Protein AF-A0A1X1MMG5-F1 (afdb_monomer_lite)

Sequence (110 aa):
MIDLTHFWNAADHDPVLAQQLAEMYIDTVQQTAAQVDDALNNDDRHMICELVHRLKGSTAILGFSQQQSTLDELYQYSKSATMIELTSMPHDIQTLLSPILDRLRREFTE

Structure (mmCIF, N/CA/C/O backbone):
data_AF-A0A1X1MMG5-F1
#
_entry.id   AF-A0A1X1MMG5-F1
#
loop_
_atom_site.group_PDB
_atom_site.id
_atom_site.type_symbol
_atom_site.label_atom_id
_atom_site.label_alt_id
_atom_site.label_comp_id
_atom_site.label_asym_id
_atom_site.label_entity_id
_atom_site.label_seq_id
_atom_site.pdbx_PDB_ins_code
_atom_site.Cartn_x
_atom_site.Cartn_y
_atom_site.Cartn_z
_atom_site.occupancy
_atom_site.B_iso_or_equiv
_atom_site.auth_seq_id
_atom_site.auth_comp_id
_atom_site.auth_asym_id
_atom_site.auth_atom_id
_atom_site.pdbx_PDB_model_num
ATOM 1 N N . MET A 1 1 ? 10.278 12.015 1.298 1.00 53.97 1 MET A N 1
ATOM 2 C CA . MET A 1 1 ? 10.886 11.796 -0.036 1.00 53.97 1 MET A CA 1
ATOM 3 C C . MET A 1 1 ? 10.946 10.295 -0.235 1.00 53.97 1 MET A C 1
ATOM 5 O O . MET A 1 1 ? 11.389 9.630 0.690 1.00 53.97 1 MET A O 1
ATOM 9 N N . ILE A 1 2 ? 10.407 9.773 -1.336 1.00 65.94 2 ILE A N 1
ATOM 10 C CA . ILE A 1 2 ? 10.394 8.328 -1.614 1.00 65.94 2 ILE A CA 1
ATOM 11 C C . ILE A 1 2 ? 11.798 7.936 -2.083 1.00 65.94 2 ILE A C 1
ATOM 13 O O . ILE A 1 2 ? 12.313 8.571 -3.002 1.00 65.94 2 ILE A O 1
ATOM 17 N N . ASP A 1 3 ? 12.409 6.936 -1.447 1.00 71.69 3 ASP A N 1
ATOM 18 C CA . ASP A 1 3 ? 13.711 6.405 -1.852 1.00 71.69 3 ASP A CA 1
ATOM 19 C C . ASP A 1 3 ? 13.516 5.163 -2.728 1.00 71.69 3 ASP A C 1
ATOM 21 O O . ASP A 1 3 ? 13.287 4.054 -2.245 1.00 71.69 3 ASP A O 1
ATOM 25 N N . LEU A 1 4 ? 13.612 5.365 -4.043 1.00 77.88 4 LEU A N 1
ATOM 26 C CA . LEU A 1 4 ? 13.471 4.301 -5.036 1.00 77.88 4 LEU A CA 1
ATOM 27 C C . LEU A 1 4 ? 14.751 3.471 -5.215 1.00 77.88 4 LEU A C 1
ATOM 29 O O . LEU A 1 4 ? 14.750 2.537 -6.011 1.00 77.88 4 LEU A O 1
ATOM 33 N N . THR A 1 5 ? 15.836 3.764 -4.489 1.00 81.88 5 THR A N 1
ATOM 34 C CA . THR A 1 5 ? 17.101 3.015 -4.596 1.00 81.88 5 THR A CA 1
ATOM 35 C C . THR A 1 5 ? 16.886 1.537 -4.289 1.00 81.88 5 THR A C 1
ATOM 37 O O . THR A 1 5 ? 17.336 0.666 -5.029 1.00 81.88 5 THR A O 1
ATOM 40 N N . HIS A 1 6 ? 16.136 1.240 -3.226 1.00 79.12 6 HIS A N 1
ATOM 41 C CA . HIS A 1 6 ? 15.803 -0.134 -2.855 1.00 79.12 6 HIS A CA 1
ATOM 42 C C . HIS A 1 6 ? 14.948 -0.842 -3.909 1.00 79.12 6 HIS A C 1
ATOM 44 O O . HIS A 1 6 ? 15.146 -2.030 -4.155 1.00 79.12 6 HIS A O 1
ATOM 50 N N . PHE A 1 7 ? 14.054 -0.106 -4.566 1.00 81.31 7 PHE A N 1
ATOM 51 C CA . PHE A 1 7 ? 13.207 -0.640 -5.622 1.00 81.31 7 PHE A CA 1
ATOM 52 C C . PHE A 1 7 ? 14.005 -0.967 -6.888 1.00 81.31 7 PHE A C 1
ATOM 54 O O . PHE A 1 7 ? 13.891 -2.066 -7.422 1.00 81.31 7 PHE A O 1
ATOM 61 N N . TRP A 1 8 ? 14.886 -0.061 -7.316 1.00 84.69 8 TRP A N 1
ATOM 62 C CA . TRP A 1 8 ? 15.791 -0.307 -8.438 1.00 84.69 8 TRP A CA 1
ATOM 63 C C . TRP A 1 8 ? 16.743 -1.475 -8.179 1.00 84.69 8 TRP A C 1
ATOM 65 O O . TRP A 1 8 ? 16.963 -2.283 -9.076 1.00 84.69 8 TRP A O 1
ATOM 75 N N . ASN A 1 9 ? 17.244 -1.614 -6.950 1.00 85.44 9 ASN A N 1
ATOM 76 C CA . ASN A 1 9 ? 18.049 -2.771 -6.559 1.00 85.44 9 ASN A CA 1
ATOM 77 C C . ASN A 1 9 ? 17.234 -4.075 -6.602 1.00 85.44 9 ASN A C 1
ATOM 79 O O . ASN A 1 9 ? 17.758 -5.108 -7.007 1.00 85.44 9 ASN A O 1
ATOM 83 N N . ALA A 1 10 ? 15.955 -4.045 -6.206 1.00 82.25 10 ALA A N 1
ATOM 84 C CA . ALA A 1 10 ? 15.066 -5.206 -6.298 1.00 82.25 10 ALA A CA 1
ATOM 85 C C . ALA A 1 10 ? 14.771 -5.610 -7.753 1.00 82.25 10 ALA A C 1
ATOM 87 O O . ALA A 1 10 ? 14.531 -6.784 -8.025 1.00 82.25 10 ALA A O 1
ATOM 88 N N . ALA A 1 11 ? 14.828 -4.648 -8.674 1.00 86.88 11 ALA A N 1
ATOM 89 C CA . ALA A 1 11 ? 14.709 -4.867 -10.109 1.00 86.88 11 ALA A CA 1
ATOM 90 C C . ALA A 1 11 ? 16.049 -5.177 -10.805 1.00 86.88 11 ALA A C 1
ATOM 92 O O . ALA A 1 11 ? 16.075 -5.237 -12.028 1.00 86.88 11 ALA A O 1
ATOM 93 N N . ASP A 1 12 ? 17.161 -5.317 -10.072 1.00 88.56 12 ASP A N 1
ATOM 94 C CA . ASP A 1 12 ? 18.518 -5.459 -10.637 1.00 88.56 12 ASP A CA 1
ATOM 95 C C . ASP A 1 12 ? 18.858 -4.384 -11.692 1.00 88.56 12 ASP A C 1
ATOM 97 O O . ASP A 1 12 ? 19.538 -4.626 -12.686 1.00 88.56 12 ASP A O 1
ATOM 101 N N . HIS A 1 13 ? 18.326 -3.174 -11.497 1.00 87.88 13 HIS A N 1
ATOM 102 C CA . HIS A 1 13 ? 18.401 -2.067 -12.453 1.00 87.88 13 HIS A CA 1
ATOM 103 C C . HIS A 1 13 ? 17.846 -2.365 -13.861 1.00 87.88 13 HIS A C 1
ATOM 105 O O . HIS A 1 13 ? 18.078 -1.577 -14.780 1.00 87.88 13 HIS A O 1
ATOM 111 N N . ASP A 1 14 ? 17.083 -3.447 -14.040 1.00 91.81 14 ASP A N 1
ATOM 112 C CA . ASP A 1 14 ? 16.380 -3.772 -15.279 1.00 91.81 14 ASP A CA 1
ATOM 113 C C . ASP A 1 14 ? 15.074 -2.954 -15.363 1.00 91.81 14 ASP A C 1
ATOM 115 O O . ASP A 1 14 ? 14.180 -3.131 -14.530 1.00 91.81 14 ASP A O 1
ATOM 119 N N . PRO A 1 15 ? 14.920 -2.062 -16.362 1.0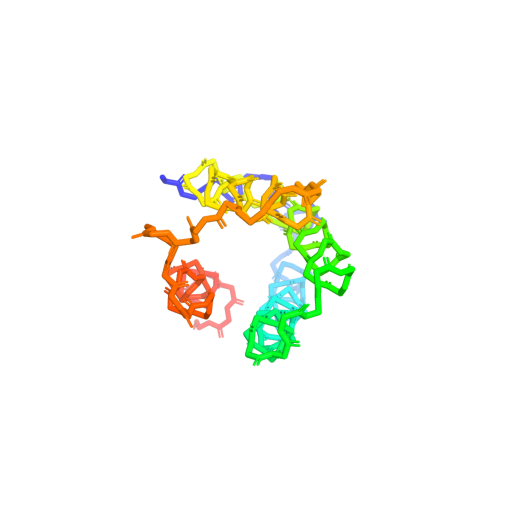0 89.62 15 PRO A N 1
ATOM 120 C CA . PRO A 1 15 ? 13.726 -1.229 -16.502 1.00 89.62 15 PRO A CA 1
ATOM 121 C C . PRO A 1 15 ? 12.434 -2.019 -16.746 1.00 89.62 15 PRO A C 1
ATOM 123 O O . PRO A 1 15 ? 11.375 -1.607 -16.277 1.00 89.62 15 PRO A O 1
ATOM 126 N N . VAL A 1 16 ? 12.500 -3.149 -17.457 1.00 90.81 16 VAL A N 1
ATOM 127 C CA . VAL A 1 16 ? 11.323 -3.983 -17.750 1.00 90.81 16 VAL A CA 1
ATOM 128 C C . VAL A 1 16 ? 10.875 -4.701 -16.484 1.00 90.81 16 VAL A C 1
ATOM 130 O O . VAL A 1 16 ? 9.685 -4.726 -16.170 1.00 90.81 16 VAL A O 1
ATOM 133 N N . LEU A 1 17 ? 11.830 -5.243 -15.725 1.00 88.00 17 LEU A N 1
ATOM 134 C CA . LEU A 1 17 ? 11.534 -5.857 -14.434 1.00 88.00 17 LEU A CA 1
ATOM 135 C C . LEU A 1 17 ? 11.017 -4.814 -13.434 1.00 88.00 17 LEU A C 1
ATOM 137 O O . LEU A 1 17 ? 10.058 -5.083 -12.715 1.00 88.00 17 LEU A O 1
ATOM 141 N N . ALA A 1 18 ? 11.596 -3.611 -13.419 1.00 88.69 18 ALA A N 1
ATOM 142 C CA . ALA A 1 18 ? 11.149 -2.512 -12.567 1.00 88.69 18 ALA A CA 1
ATOM 143 C C . ALA A 1 18 ? 9.698 -2.110 -12.866 1.00 88.69 18 ALA A C 1
ATOM 145 O O . ALA A 1 18 ? 8.908 -1.961 -11.934 1.00 88.69 18 ALA A O 1
ATOM 146 N N . GLN A 1 19 ? 9.324 -2.008 -14.145 1.00 89.69 19 GLN A N 1
ATOM 147 C CA . GLN A 1 19 ? 7.942 -1.762 -14.556 1.00 89.69 19 GLN A CA 1
ATOM 148 C C . GLN A 1 19 ? 6.994 -2.866 -14.066 1.00 89.69 19 GLN A C 1
ATOM 150 O O . GLN A 1 19 ? 5.990 -2.569 -13.421 1.00 89.69 19 GLN A O 1
ATOM 155 N N . GLN A 1 20 ? 7.328 -4.139 -14.295 1.00 89.00 20 GLN A N 1
ATOM 156 C CA . GLN A 1 20 ? 6.493 -5.269 -13.860 1.00 89.00 20 GLN A CA 1
ATOM 157 C C . GLN A 1 20 ? 6.315 -5.314 -12.338 1.00 89.00 20 GLN A C 1
ATOM 159 O O . GLN A 1 20 ? 5.218 -5.565 -11.831 1.00 89.00 20 GLN A O 1
ATOM 164 N N . LEU A 1 21 ? 7.394 -5.058 -11.594 1.00 86.88 21 LEU A N 1
ATOM 165 C CA . LEU A 1 21 ? 7.349 -4.965 -10.139 1.00 86.88 21 LEU A CA 1
ATOM 166 C C . LEU A 1 21 ? 6.492 -3.780 -9.686 1.00 86.88 21 LEU A C 1
ATOM 168 O O . LEU A 1 21 ? 5.764 -3.915 -8.705 1.00 86.88 21 LEU A O 1
ATOM 172 N N . ALA A 1 22 ? 6.545 -2.647 -10.391 1.00 87.31 22 ALA A N 1
ATOM 173 C CA . ALA A 1 22 ? 5.776 -1.455 -10.050 1.00 87.31 22 ALA A CA 1
ATOM 174 C C . ALA A 1 22 ? 4.280 -1.698 -10.267 1.00 87.31 22 ALA A C 1
ATOM 176 O O . ALA A 1 22 ? 3.489 -1.406 -9.373 1.00 87.31 22 ALA A O 1
ATOM 177 N N . GLU A 1 23 ? 3.900 -2.295 -11.397 1.00 89.38 23 GLU A N 1
ATOM 178 C CA . GLU A 1 23 ? 2.515 -2.666 -11.709 1.00 89.38 23 GLU A CA 1
ATOM 179 C C . GLU A 1 23 ? 1.947 -3.641 -10.668 1.00 89.38 23 GLU A C 1
ATOM 181 O O . GLU A 1 23 ? 0.934 -3.344 -10.033 1.00 89.38 23 GLU A O 1
ATOM 186 N N . MET A 1 24 ? 2.647 -4.753 -10.393 1.00 87.25 24 MET A N 1
ATOM 187 C CA . MET A 1 24 ? 2.225 -5.706 -9.354 1.00 87.25 24 MET A CA 1
ATOM 188 C C . MET A 1 24 ? 2.115 -5.058 -7.974 1.00 87.25 24 MET A C 1
ATOM 190 O O . MET A 1 24 ? 1.227 -5.398 -7.185 1.00 87.25 24 MET A O 1
ATOM 194 N N . TYR A 1 25 ? 3.044 -4.158 -7.654 1.00 86.06 25 TYR A N 1
ATOM 195 C CA . TYR A 1 25 ? 3.051 -3.458 -6.383 1.00 86.06 25 TYR A CA 1
ATOM 196 C C . TYR A 1 25 ? 1.843 -2.535 -6.249 1.00 86.06 25 TYR A C 1
ATOM 198 O O . TYR A 1 25 ? 1.150 -2.585 -5.232 1.00 86.06 25 TYR A O 1
ATOM 206 N N . ILE A 1 26 ? 1.582 -1.720 -7.274 1.00 87.38 26 ILE A N 1
ATOM 207 C CA . ILE A 1 26 ? 0.440 -0.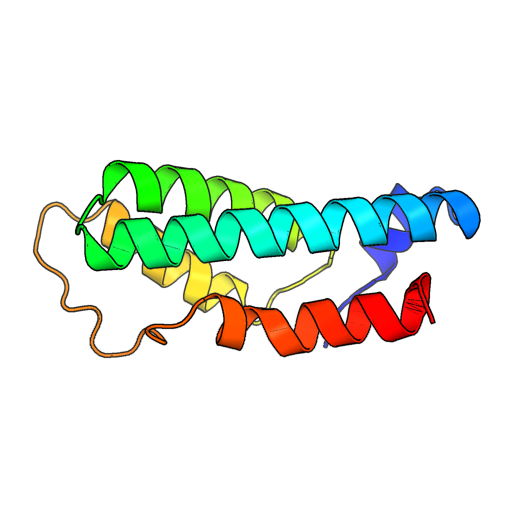806 -7.324 1.00 87.38 26 ILE A CA 1
ATOM 208 C C . ILE A 1 26 ? -0.853 -1.595 -7.125 1.00 87.38 26 ILE A C 1
ATOM 210 O O . ILE A 1 26 ? -1.622 -1.263 -6.222 1.00 87.38 26 ILE A O 1
ATOM 214 N N . ASP A 1 27 ? -1.044 -2.676 -7.881 1.00 89.62 27 ASP A N 1
ATOM 215 C CA . ASP A 1 27 ? -2.236 -3.520 -7.779 1.00 89.62 27 ASP A CA 1
ATOM 216 C C . ASP A 1 27 ? -2.387 -4.123 -6.378 1.00 89.62 27 ASP A C 1
ATOM 218 O O . ASP A 1 27 ? -3.460 -4.057 -5.771 1.00 89.62 27 ASP A O 1
ATOM 222 N N . THR A 1 28 ? -1.301 -4.665 -5.819 1.00 87.50 28 THR A N 1
ATOM 223 C CA . THR A 1 28 ? -1.311 -5.270 -4.479 1.00 87.50 28 THR A CA 1
ATOM 224 C C . THR A 1 28 ? -1.667 -4.245 -3.408 1.00 87.50 28 THR A C 1
ATOM 226 O O . THR A 1 28 ? -2.467 -4.532 -2.514 1.00 87.50 28 THR A O 1
ATOM 229 N N . VAL A 1 29 ? -1.082 -3.049 -3.475 1.00 86.38 29 VAL A N 1
ATOM 230 C CA . VAL A 1 29 ? -1.329 -1.986 -2.499 1.00 86.38 29 VAL A CA 1
ATOM 231 C C . VAL A 1 29 ? -2.753 -1.459 -2.607 1.00 86.38 29 VAL A C 1
ATOM 233 O O . VAL A 1 29 ? -3.393 -1.289 -1.574 1.00 86.38 29 VAL A O 1
ATOM 236 N N . GLN A 1 30 ? -3.279 -1.262 -3.817 1.00 87.94 30 GLN A N 1
ATOM 237 C CA . GLN A 1 30 ? -4.660 -0.815 -4.016 1.00 87.94 30 GLN A CA 1
ATOM 238 C C . GLN A 1 30 ? -5.673 -1.834 -3.491 1.00 87.94 30 GLN A C 1
ATOM 240 O O . GLN A 1 30 ? -6.590 -1.466 -2.758 1.00 87.94 30 GLN A O 1
ATOM 245 N N . GLN A 1 31 ? -5.476 -3.119 -3.797 1.00 89.81 31 GLN A N 1
ATOM 246 C CA . GLN A 1 31 ? -6.334 -4.189 -3.283 1.00 89.81 31 GLN A CA 1
ATOM 247 C C . GLN A 1 31 ? -6.265 -4.284 -1.757 1.00 89.81 31 GLN A C 1
ATOM 249 O O . GLN A 1 31 ? -7.298 -4.362 -1.098 1.00 89.81 31 GLN A O 1
ATOM 254 N N . THR A 1 32 ? -5.057 -4.237 -1.186 1.00 88.88 32 THR A N 1
ATOM 255 C CA . THR A 1 32 ? -4.881 -4.320 0.271 1.00 88.88 32 THR A CA 1
ATOM 256 C C . THR A 1 32 ? -5.489 -3.097 0.962 1.00 88.88 32 THR A C 1
ATOM 258 O O . THR A 1 32 ? -6.133 -3.250 1.991 1.00 88.88 32 THR A O 1
ATOM 261 N N . ALA A 1 33 ? -5.343 -1.894 0.396 1.00 86.25 33 ALA A N 1
ATOM 262 C CA . ALA A 1 33 ? -5.943 -0.673 0.933 1.00 86.25 33 ALA A CA 1
ATOM 263 C C . ALA A 1 33 ? -7.475 -0.755 0.967 1.00 86.25 33 ALA A C 1
ATOM 265 O O . ALA A 1 33 ? -8.063 -0.516 2.016 1.00 86.25 33 ALA A O 1
ATOM 266 N N . ALA A 1 34 ? -8.105 -1.194 -0.128 1.00 88.06 34 ALA A N 1
ATOM 267 C CA . ALA A 1 34 ? -9.552 -1.410 -0.168 1.00 88.06 34 ALA A CA 1
ATOM 268 C C . ALA A 1 34 ? -10.017 -2.422 0.895 1.00 88.06 34 ALA A C 1
ATOM 270 O O . ALA A 1 34 ? -11.004 -2.189 1.584 1.00 88.06 34 ALA A O 1
ATOM 271 N N . GLN A 1 35 ? -9.268 -3.512 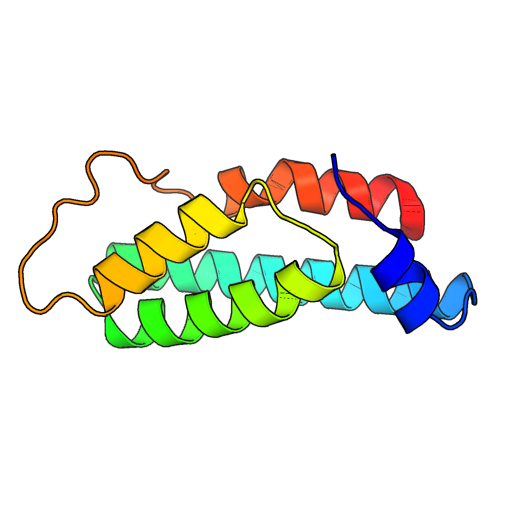1.086 1.00 89.94 35 GLN A N 1
ATOM 272 C CA . GLN A 1 35 ? -9.568 -4.497 2.128 1.00 89.94 35 GLN A CA 1
ATOM 273 C C . GLN A 1 35 ? -9.422 -3.922 3.545 1.00 89.94 35 GLN A C 1
ATOM 275 O O . GLN A 1 35 ? -10.167 -4.318 4.439 1.00 89.94 35 GLN A O 1
ATOM 280 N N . VAL A 1 36 ? -8.477 -3.002 3.769 1.00 86.06 36 VAL A N 1
ATOM 281 C CA . VAL A 1 36 ? -8.333 -2.320 5.063 1.00 86.06 36 VAL A CA 1
ATOM 282 C C . VAL A 1 36 ? -9.516 -1.391 5.311 1.00 86.06 36 VAL A C 1
ATOM 284 O O . VAL A 1 36 ? -10.050 -1.406 6.416 1.00 86.06 36 VAL A O 1
ATOM 287 N N . ASP A 1 37 ? -9.944 -0.623 4.307 1.00 85.81 37 ASP A N 1
ATOM 288 C CA . ASP A 1 37 ? -11.108 0.261 4.426 1.00 85.81 37 ASP A CA 1
ATOM 289 C C . ASP A 1 37 ? -12.385 -0.551 4.720 1.00 85.81 37 ASP A C 1
ATOM 291 O O . ASP A 1 37 ? -13.157 -0.207 5.619 1.00 85.81 37 ASP A O 1
ATOM 295 N N . ASP A 1 38 ? -12.571 -1.692 4.050 1.00 87.44 38 ASP A N 1
ATOM 296 C CA . ASP A 1 38 ? -13.666 -2.623 4.340 1.00 87.44 38 ASP A CA 1
ATOM 297 C C . ASP A 1 38 ? -13.577 -3.191 5.765 1.00 87.44 38 ASP A C 1
ATOM 299 O O . ASP A 1 38 ? -14.582 -3.254 6.478 1.00 87.44 38 ASP A O 1
ATOM 303 N N . ALA A 1 39 ? -12.385 -3.586 6.217 1.00 86.88 39 ALA A N 1
ATOM 304 C CA . ALA A 1 39 ? -12.186 -4.110 7.566 1.00 86.88 39 ALA A CA 1
ATOM 305 C C . ALA A 1 39 ? -12.421 -3.038 8.647 1.00 86.88 39 ALA A C 1
ATOM 307 O O . ALA A 1 39 ? -13.006 -3.340 9.686 1.00 86.88 39 ALA A O 1
ATOM 308 N N . LEU A 1 40 ? -12.043 -1.781 8.385 1.00 82.88 40 LEU A N 1
ATOM 309 C CA . LEU A 1 40 ? -12.341 -0.624 9.236 1.00 82.88 40 LEU A CA 1
ATOM 310 C C . LEU A 1 40 ? -13.848 -0.385 9.360 1.00 82.88 40 LEU A C 1
ATOM 312 O O . LEU A 1 40 ? -14.347 -0.206 10.471 1.00 82.88 40 LEU A O 1
ATOM 316 N N . ASN A 1 41 ? -14.584 -0.447 8.248 1.00 84.00 41 ASN A N 1
ATOM 317 C CA . ASN A 1 41 ? -16.042 -0.288 8.242 1.00 84.00 41 ASN A CA 1
ATOM 318 C C . ASN A 1 41 ? -16.774 -1.396 9.019 1.00 84.00 41 ASN A C 1
ATOM 320 O O . ASN A 1 41 ? -17.876 -1.171 9.518 1.00 84.00 41 ASN A O 1
ATOM 324 N N . ASN A 1 42 ? -16.165 -2.579 9.132 1.00 85.81 42 ASN A N 1
ATOM 325 C C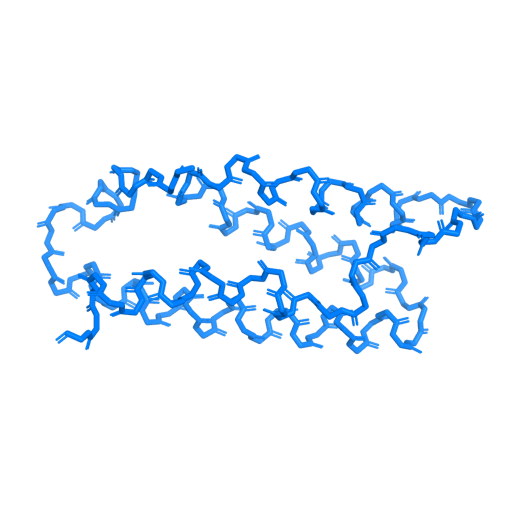A . ASN A 1 42 ? -16.720 -3.730 9.842 1.00 85.81 42 ASN A CA 1
ATOM 326 C C . ASN A 1 42 ? -16.144 -3.930 11.265 1.00 85.81 42 ASN A C 1
ATOM 328 O O . ASN A 1 42 ? -16.512 -4.904 11.918 1.00 85.81 42 ASN A O 1
ATOM 332 N N . ASP A 1 43 ? -15.255 -3.046 11.746 1.00 80.75 43 ASP A N 1
ATOM 333 C CA . ASP A 1 43 ? -14.462 -3.206 12.991 1.00 80.75 43 ASP A CA 1
ATOM 334 C C . ASP A 1 43 ? -13.761 -4.585 13.089 1.00 80.75 43 ASP A C 1
ATOM 336 O O . ASP A 1 43 ? -13.582 -5.147 14.174 1.00 80.75 43 ASP A O 1
ATOM 340 N N . ASP A 1 44 ? -13.341 -5.156 11.950 1.00 85.94 44 ASP A N 1
ATOM 341 C CA . ASP A 1 44 ? -12.597 -6.421 11.906 1.00 85.94 44 ASP A CA 1
ATOM 342 C C . ASP A 1 44 ? -11.112 -6.173 12.187 1.00 85.94 44 ASP A C 1
ATOM 344 O O . ASP A 1 44 ? -10.252 -6.107 11.304 1.00 85.94 44 ASP A O 1
ATOM 348 N N . ARG A 1 45 ? -10.795 -6.028 13.471 1.00 81.62 45 ARG A N 1
ATOM 349 C CA . ARG A 1 45 ? -9.435 -5.718 13.933 1.00 81.62 45 ARG A CA 1
ATOM 350 C C . ARG A 1 45 ? -8.412 -6.789 13.590 1.00 81.62 45 ARG A C 1
ATOM 352 O O . ARG A 1 45 ? -7.237 -6.463 13.427 1.00 81.62 45 ARG A O 1
ATOM 359 N N . HIS A 1 46 ? -8.825 -8.049 13.479 1.00 85.06 46 HIS A N 1
ATOM 360 C CA . HIS A 1 46 ? -7.905 -9.113 13.097 1.00 85.06 46 HIS A CA 1
ATOM 361 C C . HIS A 1 46 ? -7.466 -8.930 11.645 1.00 85.06 46 HIS A C 1
ATOM 363 O O . HIS A 1 46 ? -6.266 -8.884 11.371 1.00 85.06 46 HIS A O 1
ATOM 369 N N . MET A 1 47 ? -8.434 -8.706 10.755 1.00 85.75 47 MET A N 1
ATOM 370 C CA . MET A 1 47 ? -8.181 -8.431 9.346 1.00 85.75 47 MET A CA 1
ATOM 371 C C . MET A 1 47 ? -7.359 -7.149 9.157 1.00 85.75 47 MET A C 1
ATOM 373 O O . MET A 1 47 ? -6.369 -7.158 8.427 1.00 85.75 47 MET A O 1
ATOM 377 N N . ILE A 1 48 ? -7.676 -6.070 9.885 1.00 84.31 48 ILE A N 1
ATOM 378 C CA . ILE A 1 48 ? -6.863 -4.840 9.870 1.00 84.31 48 ILE A CA 1
ATOM 379 C C . ILE A 1 48 ? -5.409 -5.161 10.244 1.00 84.31 48 ILE A C 1
ATOM 381 O O . ILE A 1 48 ? -4.487 -4.739 9.549 1.00 84.31 48 ILE A O 1
ATOM 385 N N . CYS A 1 49 ? -5.179 -5.941 11.304 1.00 85.00 49 CYS A N 1
ATOM 386 C CA . CYS A 1 49 ? -3.827 -6.281 11.747 1.00 85.00 49 CYS A CA 1
ATOM 387 C C . CYS A 1 49 ? -3.025 -7.013 10.661 1.00 85.00 49 CYS A C 1
ATOM 389 O O . CYS A 1 49 ? -1.855 -6.687 10.435 1.00 85.00 49 CYS A O 1
ATOM 391 N N . GLU A 1 50 ? -3.632 -8.000 10.001 1.00 87.00 50 GLU A N 1
ATOM 392 C CA . GLU A 1 50 ? -2.977 -8.781 8.949 1.00 87.00 50 GLU A CA 1
ATOM 393 C C . GLU A 1 50 ? -2.685 -7.934 7.706 1.00 87.00 50 GLU A C 1
ATOM 395 O O . GLU A 1 50 ? -1.559 -7.927 7.196 1.00 87.00 50 GLU A O 1
ATOM 400 N N . LEU A 1 51 ? -3.673 -7.167 7.244 1.00 86.81 51 LEU A N 1
ATOM 401 C CA . LEU A 1 51 ? -3.555 -6.349 6.040 1.00 86.81 51 LEU A CA 1
ATOM 402 C C . LEU A 1 51 ? -2.549 -5.212 6.214 1.00 86.81 51 LEU A C 1
ATOM 404 O O . LEU A 1 51 ? -1.739 -4.956 5.322 1.00 86.81 51 LEU A O 1
ATOM 408 N N . VAL A 1 52 ? -2.526 -4.574 7.383 1.00 83.62 52 VAL A N 1
ATOM 409 C CA . VAL A 1 52 ? -1.547 -3.527 7.698 1.00 83.62 52 VAL A CA 1
ATOM 410 C C . VAL A 1 52 ? -0.146 -4.099 7.805 1.00 83.62 52 VAL A C 1
ATOM 412 O O . VAL A 1 52 ? 0.808 -3.483 7.330 1.00 83.62 52 VAL A O 1
ATOM 415 N N . HIS A 1 53 ? 0.004 -5.298 8.372 1.00 83.31 53 HIS A N 1
ATOM 416 C CA . HIS A 1 53 ? 1.294 -5.977 8.393 1.00 83.31 53 HIS A CA 1
ATOM 417 C C . HIS A 1 53 ? 1.808 -6.245 6.970 1.00 83.31 53 HIS A C 1
ATOM 419 O O . HIS A 1 53 ? 2.970 -5.961 6.663 1.00 83.31 53 HIS A O 1
ATOM 425 N N . ARG A 1 54 ? 0.926 -6.700 6.073 1.00 83.50 54 ARG A N 1
ATOM 426 C CA . ARG A 1 54 ? 1.241 -6.907 4.654 1.00 83.50 54 ARG A CA 1
ATOM 427 C C . ARG A 1 54 ? 1.599 -5.600 3.938 1.00 83.50 54 ARG A C 1
ATOM 429 O O . ARG A 1 54 ? 2.594 -5.557 3.208 1.00 83.50 54 ARG A O 1
ATOM 436 N N . LEU A 1 55 ? 0.848 -4.527 4.183 1.00 81.44 55 LEU A N 1
ATOM 437 C CA . LEU A 1 55 ? 1.130 -3.184 3.664 1.00 81.44 55 LEU A CA 1
ATOM 438 C C . LEU A 1 55 ? 2.488 -2.669 4.142 1.00 81.44 55 LEU A C 1
ATOM 440 O O . LEU A 1 55 ? 3.259 -2.163 3.332 1.00 81.44 55 LEU A O 1
ATOM 444 N N . LYS A 1 56 ? 2.835 -2.852 5.420 1.00 78.44 56 LYS A N 1
ATOM 445 C CA . LYS A 1 56 ? 4.143 -2.463 5.974 1.00 78.44 56 LYS A CA 1
ATOM 446 C C . LYS A 1 56 ? 5.300 -3.210 5.318 1.00 78.44 56 LYS A C 1
ATOM 448 O O . LYS A 1 56 ? 6.296 -2.590 4.954 1.00 78.44 56 LYS A O 1
ATOM 453 N N . GLY A 1 57 ? 5.160 -4.523 5.130 1.00 77.62 57 GLY A N 1
ATOM 454 C CA . GLY A 1 57 ? 6.174 -5.328 4.444 1.00 77.62 57 GLY A CA 1
ATOM 455 C C . GLY A 1 57 ? 6.384 -4.872 3.000 1.00 77.62 57 GLY A C 1
ATOM 456 O O . GLY A 1 57 ? 7.515 -4.715 2.550 1.00 77.62 57 GLY A O 1
ATOM 457 N N . SER A 1 58 ? 5.287 -4.568 2.308 1.00 75.19 58 SER A N 1
ATOM 458 C CA . SER A 1 58 ? 5.313 -4.091 0.925 1.00 75.19 58 SER A CA 1
ATOM 459 C C . SER A 1 58 ? 5.926 -2.682 0.835 1.00 75.19 58 SER A C 1
ATOM 461 O O . SER A 1 58 ? 6.782 -2.409 0.001 1.00 75.19 58 SER A O 1
ATOM 463 N N . THR A 1 59 ? 5.534 -1.765 1.718 1.00 73.06 59 THR A N 1
ATOM 464 C CA . THR A 1 59 ? 5.991 -0.362 1.727 1.00 73.06 59 THR A CA 1
ATOM 465 C C . THR A 1 59 ? 7.452 -0.179 2.154 1.00 73.06 59 THR A C 1
ATOM 467 O O . THR A 1 59 ? 8.100 0.777 1.724 1.00 73.06 59 THR A O 1
ATOM 470 N N . ALA A 1 60 ? 8.021 -1.104 2.930 1.00 70.62 60 ALA A N 1
ATOM 471 C CA . ALA A 1 60 ? 9.434 -1.062 3.313 1.00 70.62 60 ALA A CA 1
ATOM 472 C C . ALA A 1 60 ? 10.397 -1.152 2.112 1.00 70.62 60 ALA A C 1
ATOM 474 O O . ALA A 1 60 ? 11.461 -0.537 2.138 1.00 70.62 60 ALA A O 1
ATOM 475 N N . ILE A 1 61 ? 10.005 -1.853 1.044 1.00 68.19 61 ILE A N 1
ATOM 476 C CA . ILE A 1 61 ? 10.815 -2.049 -0.175 1.00 68.19 61 ILE A CA 1
ATOM 477 C C . ILE A 1 61 ? 11.051 -0.729 -0.932 1.00 68.19 61 ILE A C 1
ATOM 479 O O . ILE A 1 61 ? 12.005 -0.600 -1.692 1.00 68.19 61 ILE A O 1
ATOM 483 N N . LEU A 1 62 ? 10.210 0.275 -0.696 1.00 66.69 62 LEU A N 1
ATOM 484 C CA . LEU A 1 62 ? 10.191 1.541 -1.430 1.00 66.69 62 LEU A CA 1
ATOM 485 C C . LEU A 1 62 ? 10.611 2.749 -0.576 1.00 66.69 62 LEU A C 1
ATOM 487 O O . LEU A 1 62 ? 10.439 3.899 -0.978 1.00 66.69 62 LEU A O 1
ATOM 491 N N . GLY A 1 63 ? 11.133 2.499 0.630 1.00 62.94 63 GLY A N 1
ATOM 492 C CA . GLY A 1 63 ? 11.675 3.554 1.488 1.00 62.94 63 GLY A CA 1
ATOM 493 C C . GLY A 1 63 ? 10.626 4.528 2.047 1.00 62.94 63 GLY A C 1
ATOM 494 O O . GLY A 1 63 ? 10.939 5.696 2.287 1.00 62.94 63 GLY A O 1
ATOM 495 N N . PHE A 1 64 ? 9.380 4.086 2.268 1.00 67.50 64 PHE A N 1
ATOM 496 C CA . PHE A 1 64 ? 8.272 4.942 2.728 1.00 67.50 64 PHE A CA 1
ATOM 497 C C . PHE A 1 64 ? 8.303 5.272 4.227 1.00 67.50 64 PHE A C 1
ATOM 499 O O . PHE A 1 64 ? 7.404 4.920 4.987 1.00 67.50 64 PHE A O 1
ATOM 506 N N . SER A 1 65 ? 9.319 6.012 4.662 1.00 65.44 65 SER A N 1
ATOM 507 C CA . SER A 1 65 ? 9.464 6.436 6.063 1.00 65.44 65 SER A CA 1
ATOM 508 C C . SER A 1 65 ? 8.311 7.311 6.579 1.00 65.44 65 SER A C 1
ATOM 510 O O . SER A 1 65 ? 8.015 7.291 7.769 1.00 65.44 65 SER A O 1
ATOM 512 N N . GLN A 1 66 ? 7.637 8.063 5.703 1.00 65.44 66 GLN A N 1
ATOM 513 C CA . GLN A 1 66 ? 6.624 9.047 6.100 1.00 65.44 66 GLN A CA 1
ATOM 514 C C . GLN A 1 66 ? 5.230 8.435 6.324 1.00 65.44 66 GLN A C 1
ATOM 516 O O . GLN A 1 66 ? 4.478 8.926 7.156 1.00 65.44 66 GLN A O 1
ATOM 521 N N . GLN A 1 67 ? 4.891 7.353 5.618 1.00 71.38 67 GLN A N 1
ATOM 522 C CA . GLN A 1 67 ? 3.624 6.625 5.762 1.00 71.38 67 GLN A CA 1
ATOM 523 C C . GLN A 1 67 ? 3.730 5.457 6.753 1.00 71.38 67 GLN A C 1
ATOM 525 O O . GLN A 1 67 ? 2.710 4.938 7.207 1.00 71.38 67 GLN A O 1
ATOM 530 N N . GLN A 1 68 ? 4.954 5.067 7.131 1.00 73.38 68 GLN A N 1
ATOM 531 C CA . GLN A 1 68 ? 5.189 4.050 8.156 1.00 73.38 68 GLN A CA 1
ATOM 532 C C . GLN A 1 68 ? 4.575 4.422 9.507 1.00 73.38 68 GLN A C 1
ATOM 534 O O . GLN A 1 68 ? 4.010 3.541 10.141 1.00 73.38 68 GLN A O 1
ATOM 539 N N . SER A 1 69 ? 4.597 5.696 9.916 1.00 75.38 69 SER A N 1
ATOM 540 C CA . SER A 1 69 ? 3.989 6.119 11.186 1.00 75.38 69 SER A CA 1
ATOM 541 C C . SER A 1 69 ? 2.475 5.899 11.211 1.00 75.38 69 SER A C 1
ATOM 543 O O . SER A 1 69 ? 1.943 5.410 12.199 1.00 75.38 69 SER A O 1
ATOM 545 N N . THR A 1 70 ? 1.775 6.184 10.111 1.00 76.62 70 THR A N 1
ATOM 546 C CA . THR A 1 70 ? 0.322 5.968 10.018 1.00 76.62 70 THR A CA 1
ATOM 547 C C . THR A 1 70 ? -0.027 4.481 9.956 1.00 76.62 70 THR A C 1
ATOM 549 O O . THR A 1 70 ? -0.982 4.042 10.593 1.00 76.62 70 THR A O 1
ATOM 552 N N . LEU A 1 71 ? 0.768 3.677 9.241 1.00 78.94 71 LEU A N 1
ATOM 553 C CA . LEU A 1 71 ? 0.614 2.220 9.258 1.00 78.94 71 LEU A CA 1
ATOM 554 C C . LEU A 1 71 ? 0.952 1.626 10.636 1.00 78.94 71 LEU A C 1
ATOM 556 O O . LEU A 1 71 ? 0.352 0.634 11.041 1.00 78.94 71 LEU A O 1
ATOM 560 N N . ASP A 1 72 ? 1.888 2.224 11.372 1.00 78.88 72 ASP A N 1
ATOM 561 C CA . ASP A 1 72 ? 2.200 1.847 12.750 1.00 78.88 72 ASP A CA 1
ATOM 562 C C . ASP A 1 72 ? 1.040 2.155 13.691 1.00 78.88 72 ASP A C 1
ATOM 564 O O . ASP A 1 72 ? 0.658 1.281 14.465 1.00 78.88 72 ASP A O 1
ATOM 568 N N . GLU A 1 73 ? 0.441 3.342 13.600 1.00 78.31 73 GLU A N 1
ATOM 569 C CA . GLU A 1 73 ? -0.747 3.705 14.379 1.00 78.31 73 GLU A CA 1
ATOM 570 C C . GLU A 1 73 ? -1.906 2.734 14.123 1.00 78.31 73 GLU A C 1
ATOM 572 O O . GLU A 1 73 ? -2.488 2.214 15.079 1.00 78.31 73 GLU A O 1
ATOM 577 N N . LEU A 1 74 ? -2.178 2.396 12.856 1.00 77.31 74 LEU A N 1
ATOM 578 C CA . LEU A 1 74 ? -3.229 1.440 12.498 1.00 77.31 74 LEU A CA 1
ATOM 579 C C . LEU A 1 74 ? -2.937 0.030 13.030 1.00 77.31 74 LEU A C 1
ATOM 581 O O . LEU A 1 74 ? -3.830 -0.656 13.527 1.00 77.31 74 LEU A O 1
ATOM 585 N N . TYR A 1 75 ? -1.672 -0.390 12.974 1.00 81.75 75 TYR A N 1
ATOM 586 C CA . TYR A 1 75 ? -1.230 -1.671 13.518 1.00 81.75 75 TYR A CA 1
ATOM 587 C C . TYR A 1 75 ? -1.318 -1.717 15.052 1.00 81.75 75 TYR A C 1
ATOM 589 O O . TYR A 1 75 ? -1.619 -2.758 15.632 1.00 81.75 75 TYR A O 1
ATOM 597 N N . GLN A 1 76 ? -1.058 -0.605 15.745 1.00 78.94 76 GLN A N 1
ATOM 598 C CA . GLN A 1 76 ? -1.245 -0.535 17.197 1.00 78.94 76 GLN A CA 1
ATOM 599 C C . GLN A 1 76 ? -2.729 -0.539 17.567 1.00 78.94 76 GLN A C 1
ATOM 601 O O . GLN A 1 76 ? -3.115 -1.240 18.504 1.00 78.94 76 GLN A O 1
ATOM 606 N N . TYR A 1 77 ? -3.568 0.171 16.807 1.00 77.06 77 TYR A N 1
ATOM 607 C CA . TYR A 1 77 ? -5.020 0.126 16.963 1.00 77.06 77 TYR A CA 1
ATOM 608 C C . TYR A 1 77 ? -5.552 -1.305 16.834 1.00 77.06 77 TYR A C 1
ATOM 610 O O . TYR A 1 77 ? -6.247 -1.786 17.730 1.00 77.06 77 TYR A O 1
ATOM 618 N N . SER A 1 78 ? -5.151 -2.027 15.784 1.00 77.62 78 SER A N 1
ATOM 619 C CA . SER A 1 78 ? -5.605 -3.399 15.549 1.00 77.62 78 SER A CA 1
ATOM 620 C C . SER A 1 78 ? -5.149 -4.387 16.629 1.00 77.62 78 SER A C 1
ATOM 622 O O . SER A 1 78 ? -5.772 -5.429 16.820 1.00 77.62 78 SER A O 1
ATOM 624 N N . LYS A 1 79 ? -4.062 -4.076 17.349 1.00 78.19 79 LYS A N 1
ATOM 625 C CA . LYS A 1 79 ? -3.529 -4.899 18.449 1.00 78.19 79 LYS A CA 1
ATOM 626 C C . LYS A 1 79 ? -4.021 -4.490 19.833 1.00 78.19 79 LYS A C 1
ATOM 628 O O . LYS A 1 79 ? -3.824 -5.246 20.786 1.00 78.19 79 LYS A O 1
ATOM 633 N N . SER A 1 80 ? -4.630 -3.318 19.971 1.00 74.50 80 SER A N 1
ATOM 634 C CA . SER A 1 80 ? -5.115 -2.830 21.256 1.00 74.50 80 SER A CA 1
ATOM 635 C C . SER A 1 80 ? -6.373 -3.585 21.693 1.00 74.50 80 SER A C 1
ATOM 637 O O . SER A 1 80 ? -7.377 -3.635 20.983 1.00 74.50 80 SER A O 1
ATOM 639 N N . ALA A 1 81 ? -6.341 -4.129 22.913 1.00 57.38 81 ALA A N 1
ATOM 640 C CA . ALA A 1 81 ? -7.505 -4.741 23.561 1.00 57.38 81 ALA A CA 1
ATOM 641 C C . ALA A 1 81 ? -8.547 -3.697 24.016 1.00 57.38 81 ALA A C 1
ATOM 643 O O . ALA A 1 81 ? -9.711 -4.019 24.241 1.00 57.38 81 ALA A O 1
ATOM 644 N N . THR A 1 82 ? -8.129 -2.440 24.156 1.00 56.41 82 THR A N 1
ATOM 645 C CA . THR A 1 82 ? -8.971 -1.286 24.490 1.00 56.41 82 THR A CA 1
ATOM 646 C C . THR A 1 82 ? -9.390 -0.543 23.223 1.00 56.41 82 THR A C 1
ATOM 648 O O . THR A 1 82 ? -8.591 -0.433 22.294 1.00 56.41 82 THR A O 1
ATOM 651 N N . MET A 1 83 ? -10.620 -0.012 23.178 1.00 52.84 83 MET A N 1
ATOM 652 C CA . MET A 1 83 ? -11.035 0.959 22.152 1.00 52.84 83 MET A CA 1
ATOM 653 C C . MET A 1 83 ? -10.117 2.182 22.236 1.00 52.84 83 MET A C 1
ATOM 655 O O . MET A 1 83 ? -10.324 3.065 23.062 1.00 52.84 83 MET A O 1
ATOM 659 N N . ILE A 1 84 ? -9.078 2.210 21.409 1.00 59.75 84 ILE A N 1
ATOM 660 C CA . ILE A 1 84 ? -8.392 3.451 21.076 1.00 59.75 84 ILE A CA 1
ATOM 661 C C . ILE A 1 84 ? -9.251 4.051 19.973 1.00 59.75 84 ILE A C 1
ATOM 663 O O . ILE A 1 84 ? -9.400 3.442 18.918 1.00 59.75 84 ILE A O 1
ATOM 667 N N . GLU A 1 85 ? -9.889 5.189 20.224 1.00 56.47 85 GLU A N 1
ATOM 668 C CA . GLU A 1 85 ? -10.567 5.901 19.148 1.00 56.47 85 GLU A CA 1
ATOM 669 C C . GLU A 1 85 ? -9.525 6.285 18.089 1.00 56.47 85 GLU A C 1
ATOM 671 O O . GLU A 1 85 ? -8.519 6.930 18.400 1.00 56.47 85 GLU A O 1
ATOM 676 N N . LEU A 1 86 ? -9.776 5.897 16.837 1.00 61.09 86 LEU A N 1
ATOM 677 C CA . LEU A 1 86 ? -9.038 6.343 15.653 1.00 61.09 86 LEU A CA 1
ATOM 678 C C . LEU A 1 86 ? -9.343 7.832 15.396 1.00 61.09 86 LEU A C 1
ATOM 680 O O . LEU A 1 86 ? -9.939 8.195 14.393 1.00 61.09 86 LEU A O 1
ATOM 684 N N . THR A 1 87 ? -8.999 8.709 16.338 1.00 53.41 87 THR A N 1
ATOM 685 C CA . THR A 1 87 ? -9.358 10.141 16.301 1.00 53.41 87 THR A CA 1
ATOM 686 C C . THR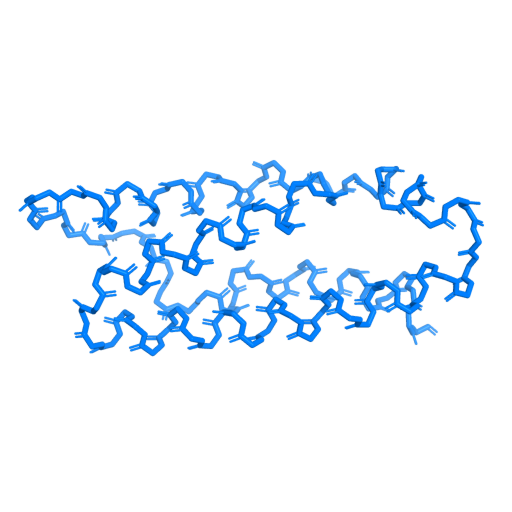 A 1 87 ? -8.586 10.935 15.247 1.00 53.41 87 THR A C 1
ATOM 688 O O . THR A 1 87 ? -8.972 12.056 14.924 1.00 53.41 87 THR A O 1
ATOM 691 N N . SER A 1 88 ? -7.511 10.365 14.697 1.00 53.75 88 SER A N 1
ATOM 692 C CA . SER A 1 88 ? -6.600 11.034 13.763 1.00 53.75 88 SER A CA 1
ATOM 693 C C . SER A 1 88 ? -6.281 10.237 12.499 1.00 53.75 88 SER A C 1
ATOM 695 O O . SER A 1 88 ? -5.552 10.746 11.647 1.00 53.75 88 SER A O 1
ATOM 697 N N . MET A 1 89 ? -6.789 9.009 12.350 1.00 59.62 89 MET A N 1
ATOM 698 C CA . MET A 1 89 ? -6.492 8.231 11.150 1.00 59.62 89 MET A CA 1
ATOM 699 C C . MET A 1 89 ? -7.377 8.666 9.984 1.00 59.62 89 MET A C 1
ATOM 701 O O . MET A 1 89 ? -8.589 8.794 10.157 1.00 59.62 89 MET A O 1
ATOM 705 N N . PRO A 1 90 ? -6.804 8.873 8.785 1.00 57.44 90 PRO A N 1
ATOM 706 C CA . PRO A 1 90 ? -7.615 9.075 7.600 1.00 57.44 90 PRO A CA 1
ATOM 707 C C . PRO A 1 90 ? -8.516 7.850 7.415 1.00 57.44 90 PRO A C 1
ATOM 709 O O . PRO A 1 90 ? -8.026 6.726 7.350 1.00 57.44 90 PRO A O 1
ATOM 712 N N . HIS A 1 91 ? -9.827 8.075 7.314 1.00 63.22 91 HIS A N 1
ATOM 713 C CA . HIS A 1 91 ? -10.835 7.041 7.031 1.00 63.22 91 HIS A CA 1
ATOM 714 C C . HIS A 1 91 ? -10.721 6.435 5.620 1.00 63.22 91 HIS A C 1
ATOM 716 O O . HIS A 1 91 ? -11.616 5.723 5.182 1.00 63.22 91 HIS A O 1
ATOM 722 N N . ASP A 1 92 ? -9.651 6.763 4.902 1.00 73.81 92 ASP A N 1
ATOM 723 C CA . ASP A 1 92 ? -9.397 6.347 3.538 1.00 73.81 92 ASP A CA 1
ATOM 724 C C . ASP A 1 92 ? -7.894 6.079 3.392 1.00 73.81 92 ASP A C 1
ATOM 726 O O . ASP A 1 92 ? -7.069 6.990 3.215 1.00 73.81 92 ASP A O 1
ATOM 730 N N . ILE A 1 93 ? -7.530 4.803 3.519 1.00 78.69 93 ILE A N 1
ATOM 731 C CA . ILE A 1 93 ? -6.155 4.337 3.340 1.00 78.69 93 ILE A CA 1
ATOM 732 C C . ILE A 1 93 ? -5.713 4.511 1.885 1.00 78.69 93 ILE A C 1
ATOM 734 O O . ILE A 1 93 ? -4.526 4.745 1.635 1.00 78.69 93 ILE A O 1
ATOM 738 N N . GLN A 1 94 ? -6.634 4.488 0.918 1.00 78.94 94 GLN A N 1
ATOM 739 C CA . GLN A 1 94 ? -6.290 4.788 -0.472 1.00 78.94 94 GLN A CA 1
ATOM 740 C C . GLN A 1 94 ? -5.830 6.233 -0.631 1.00 78.94 94 GLN A C 1
ATOM 742 O O . GLN A 1 94 ? -4.819 6.471 -1.290 1.00 78.94 94 GLN A O 1
ATOM 747 N N . THR A 1 95 ? -6.493 7.193 0.016 1.00 81.12 95 THR A N 1
ATOM 748 C CA . THR A 1 95 ? -6.067 8.600 -0.013 1.00 81.12 95 THR A CA 1
ATOM 749 C C . THR A 1 95 ? -4.654 8.761 0.555 1.00 81.12 95 THR A C 1
ATOM 751 O O . THR A 1 95 ? -3.833 9.456 -0.049 1.00 81.12 95 THR A O 1
ATOM 754 N N . LEU A 1 96 ? -4.325 8.064 1.650 1.00 78.94 96 LEU A N 1
ATOM 755 C CA . LEU A 1 96 ? -2.981 8.073 2.245 1.00 78.94 96 LEU A CA 1
ATOM 756 C C . LEU A 1 96 ? -1.906 7.547 1.276 1.00 78.94 96 LEU A C 1
ATOM 758 O O . LEU A 1 96 ? -0.785 8.063 1.240 1.00 78.94 96 LEU A O 1
ATOM 762 N N . LEU A 1 97 ? -2.242 6.510 0.508 1.00 80.94 97 LEU A N 1
ATOM 763 C CA . LEU A 1 97 ? -1.313 5.810 -0.380 1.00 80.94 97 LEU A CA 1
ATOM 764 C C . LEU A 1 97 ? -1.306 6.378 -1.808 1.00 80.94 97 LEU A C 1
ATOM 766 O O . LEU A 1 97 ? -0.355 6.137 -2.549 1.00 80.94 97 LEU A O 1
ATOM 770 N N . SER A 1 98 ? -2.297 7.185 -2.194 1.00 83.25 98 SER A N 1
ATOM 771 C CA . SER A 1 98 ? -2.412 7.747 -3.546 1.00 83.25 98 SER A CA 1
ATOM 772 C C . SER A 1 98 ? -1.168 8.515 -4.018 1.00 83.25 98 SER A C 1
ATOM 774 O O . SER A 1 98 ? -0.689 8.211 -5.112 1.00 83.25 98 SER A O 1
ATOM 776 N N . PRO A 1 99 ? -0.514 9.387 -3.214 1.00 82.19 99 PRO A N 1
ATOM 777 C CA . PRO A 1 99 ? 0.640 10.146 -3.701 1.00 82.19 99 PRO A CA 1
ATOM 778 C C . PRO A 1 99 ? 1.840 9.246 -4.021 1.00 82.19 99 PRO A C 1
ATOM 780 O O . PRO A 1 99 ? 2.690 9.591 -4.844 1.00 82.19 99 PRO A O 1
ATOM 783 N N . ILE A 1 100 ? 1.917 8.095 -3.348 1.00 79.12 100 ILE A N 1
ATOM 784 C CA . ILE A 1 100 ? 2.936 7.076 -3.573 1.00 79.12 100 ILE A CA 1
ATOM 785 C C . ILE A 1 100 ? 2.670 6.348 -4.884 1.00 79.12 100 ILE A C 1
ATOM 787 O O . ILE A 1 100 ? 3.571 6.234 -5.716 1.00 79.12 100 ILE A O 1
ATOM 791 N N . LEU A 1 101 ? 1.442 5.858 -5.055 1.00 85.06 101 LEU A N 1
ATOM 792 C CA . LEU A 1 101 ? 1.042 5.121 -6.246 1.00 85.06 101 LEU A CA 1
ATOM 793 C C . LEU A 1 101 ? 1.209 5.997 -7.489 1.00 85.06 101 LEU A C 1
ATOM 795 O O . LEU A 1 101 ? 1.778 5.549 -8.478 1.00 85.06 101 LEU A O 1
ATOM 799 N N . ASP A 1 102 ? 0.850 7.276 -7.397 1.00 86.62 102 ASP A N 1
ATOM 800 C CA . ASP A 1 102 ? 1.041 8.255 -8.469 1.00 86.62 102 ASP A CA 1
ATOM 801 C C . ASP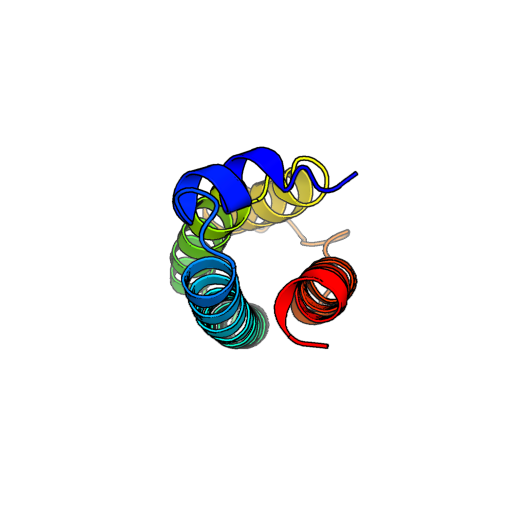 A 1 102 ? 2.516 8.541 -8.768 1.00 86.62 102 ASP A C 1
ATOM 803 O O . ASP A 1 102 ? 2.874 8.910 -9.889 1.00 86.62 102 ASP A O 1
ATOM 807 N N . ARG A 1 103 ? 3.410 8.435 -7.775 1.00 83.62 103 ARG A N 1
ATOM 808 C CA . ARG A 1 103 ? 4.850 8.567 -8.032 1.00 83.62 103 ARG A CA 1
ATOM 809 C C . ARG A 1 103 ? 5.396 7.333 -8.737 1.00 83.62 103 ARG A C 1
ATOM 811 O O . ARG A 1 103 ? 6.122 7.500 -9.706 1.00 83.62 103 ARG A O 1
ATOM 818 N N . LEU A 1 104 ? 5.042 6.137 -8.273 1.00 83.50 104 LEU A N 1
ATOM 819 C CA . LEU A 1 104 ? 5.435 4.891 -8.932 1.00 83.50 104 LEU A CA 1
ATOM 820 C C . LEU A 1 104 ? 4.932 4.842 -10.373 1.00 83.50 104 LEU A C 1
ATOM 822 O O . LEU A 1 104 ? 5.699 4.495 -11.267 1.00 83.50 104 LEU A O 1
ATOM 826 N N . ARG A 1 105 ? 3.687 5.277 -10.603 1.00 86.81 105 ARG A N 1
ATOM 827 C CA . ARG A 1 105 ? 3.100 5.302 -11.942 1.00 86.81 105 ARG A CA 1
ATOM 828 C C . ARG A 1 105 ? 3.904 6.160 -12.917 1.00 86.81 105 ARG A C 1
ATOM 830 O O . ARG A 1 105 ? 4.275 5.683 -13.985 1.00 86.81 105 ARG A O 1
ATOM 837 N N . ARG A 1 106 ? 4.240 7.382 -12.498 1.00 87.38 106 ARG A N 1
ATOM 838 C CA . ARG A 1 106 ? 5.020 8.344 -13.294 1.00 87.38 106 ARG A CA 1
ATOM 839 C C . ARG A 1 106 ? 6.464 7.933 -13.570 1.00 87.38 106 ARG A C 1
ATOM 841 O O . ARG A 1 106 ? 7.075 8.488 -14.469 1.00 87.38 106 ARG A O 1
ATOM 848 N N . GLU A 1 107 ? 7.042 7.069 -12.742 1.00 84.81 107 GLU A N 1
ATOM 849 C CA . GLU A 1 107 ? 8.455 6.678 -12.858 1.00 84.81 107 GLU A CA 1
ATOM 850 C C . GLU A 1 107 ? 8.644 5.392 -13.668 1.00 84.81 107 GLU A C 1
ATOM 852 O O . GLU A 1 107 ? 9.705 5.196 -14.253 1.00 84.81 107 GLU A O 1
ATOM 857 N N . PHE A 1 108 ? 7.643 4.504 -13.675 1.00 84.31 108 PHE A N 1
ATOM 858 C CA . PHE A 1 108 ? 7.816 3.139 -14.179 1.00 84.31 108 PHE A CA 1
ATOM 859 C C . PHE A 1 108 ? 6.745 2.665 -15.166 1.00 84.31 108 PHE A C 1
ATOM 861 O O . PHE A 1 108 ? 6.958 1.636 -15.797 1.00 84.31 108 PHE A O 1
ATOM 868 N N . THR A 1 109 ? 5.615 3.365 -15.313 1.00 75.31 109 THR A N 1
ATOM 869 C CA . THR A 1 109 ? 4.510 2.935 -16.205 1.00 75.31 109 THR A CA 1
ATOM 870 C C . THR A 1 109 ? 4.039 3.985 -17.209 1.00 75.31 109 THR A C 1
ATOM 872 O O . THR A 1 109 ? 3.364 3.618 -18.169 1.00 75.31 109 THR A O 1
ATOM 875 N N . GLU A 1 110 ? 4.366 5.262 -17.002 1.00 73.75 110 GLU A N 1
ATOM 876 C CA . GLU A 1 110 ? 4.086 6.375 -17.927 1.00 73.75 110 GLU A CA 1
ATOM 877 C C . GLU A 1 110 ? 5.369 6.830 -18.629 1.00 73.75 110 GLU A C 1
ATOM 879 O O . GLU A 1 110 ? 5.295 7.123 -19.846 1.00 73.75 110 GLU A O 1
#

Foldseek 3Di:
DWACVLLCVVQVVDLVSSLVLLVVLLVLLVVLQVQLLVCVVVVVLVSQLVSLVVNLVSSVSTRCPPCVVLSVVSNVCSVDPDPPDPPPHDSGVCVVCVVVNVVSCVPRPD

pLDDT: mean 79.05, std 9.95, range [52.84, 91.81]

Secondary structure (DSSP, 8-state):
---THHHHHHTTT-HHHHHHHHHHHHHHHHHHHHHHHHHHHTT-HHHHHHHHHHHHHHHHTTT-HHHHHHHHHHHHHHH-SS----SSS-S-HHHHHHHHHHHHHHHHT-

Radius of gyration: 14.63 Å; chains: 1; bounding box: 35×21×42 Å